Protein AF-A0A061JJU9-F1 (afdb_monomer_lite)

Radius of gyration: 17.32 Å; chains: 1; bounding box: 36×30×52 Å

Structure (mmCIF, N/CA/C/O backbone):
data_AF-A0A061JJU9-F1
#
_entry.id   AF-A0A061JJU9-F1
#
loop_
_atom_site.group_PDB
_atom_site.id
_atom_site.type_symbol
_atom_site.label_atom_id
_atom_site.label_alt_id
_atom_site.label_comp_id
_atom_site.label_asym_id
_atom_site.label_entity_id
_atom_site.label_seq_id
_atom_site.pdbx_PDB_ins_code
_atom_site.Cartn_x
_atom_site.Cartn_y
_atom_site.Cartn_z
_atom_site.occupancy
_atom_site.B_iso_or_equiv
_atom_site.auth_seq_id
_atom_site.auth_comp_id
_atom_site.auth_asym_id
_atom_site.auth_atom_id
_atom_site.pdbx_PDB_model_num
ATOM 1 N N . MET A 1 1 ? 0.798 -18.018 8.395 1.00 41.16 1 MET A N 1
ATOM 2 C CA . MET A 1 1 ? -0.055 -16.906 7.927 1.00 41.16 1 MET A CA 1
ATOM 3 C C . MET A 1 1 ? 0.554 -16.420 6.630 1.00 41.16 1 MET A C 1
ATOM 5 O O . MET A 1 1 ? 1.762 -16.248 6.611 1.00 41.16 1 MET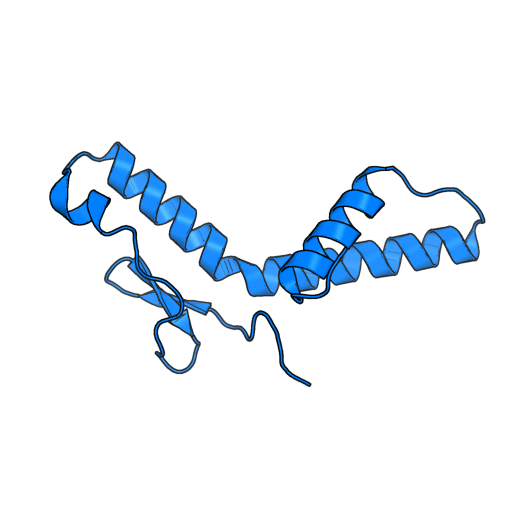 A O 1
ATOM 9 N N . SER A 1 2 ? -0.216 -16.314 5.548 1.00 51.81 2 SER A N 1
ATOM 10 C CA . SER A 1 2 ? 0.281 -15.702 4.313 1.00 51.81 2 SER A CA 1
ATOM 11 C C . SER A 1 2 ? 0.389 -14.198 4.542 1.00 51.81 2 SER A C 1
ATOM 13 O O . SER A 1 2 ? -0.628 -13.545 4.766 1.00 51.81 2 SER A O 1
ATOM 15 N N . GLU A 1 3 ? 1.601 -13.657 4.540 1.00 64.69 3 GLU A N 1
ATOM 16 C CA . GLU A 1 3 ? 1.798 -12.214 4.440 1.00 64.69 3 GLU A CA 1
ATOM 17 C C . GLU A 1 3 ? 1.355 -11.774 3.041 1.00 64.69 3 GLU A C 1
ATOM 19 O O . GLU A 1 3 ? 1.723 -12.397 2.046 1.00 64.69 3 GLU A O 1
ATOM 24 N N . PHE A 1 4 ? 0.504 -10.751 2.962 1.00 70.50 4 PHE A N 1
ATOM 25 C CA . PHE A 1 4 ? -0.061 -10.291 1.687 1.00 70.50 4 PHE A CA 1
ATOM 26 C C . PHE A 1 4 ? 0.874 -9.323 0.952 1.00 70.50 4 PHE A C 1
ATOM 28 O O . PHE A 1 4 ? 0.860 -9.249 -0.274 1.00 70.50 4 PHE A O 1
ATOM 35 N N . THR A 1 5 ? 1.746 -8.651 1.702 1.00 71.81 5 THR A N 1
ATOM 36 C CA . THR A 1 5 ? 2.860 -7.840 1.203 1.00 71.81 5 THR A CA 1
ATOM 37 C C . THR A 1 5 ? 4.132 -8.212 1.976 1.00 71.81 5 THR A C 1
ATOM 39 O O . THR A 1 5 ? 4.580 -7.423 2.807 1.00 71.81 5 THR A O 1
ATOM 42 N N . PRO A 1 6 ? 4.691 -9.426 1.784 1.00 76.88 6 PRO A N 1
ATOM 43 C CA . PRO A 1 6 ? 5.890 -9.847 2.500 1.00 76.88 6 PRO A CA 1
ATOM 44 C C . PRO A 1 6 ? 7.068 -8.997 2.026 1.00 76.88 6 PRO A C 1
ATOM 46 O O . PRO A 1 6 ? 7.599 -9.200 0.930 1.00 76.88 6 PRO A O 1
ATOM 49 N N . GLY A 1 7 ? 7.407 -7.989 2.824 1.00 77.88 7 GLY A N 1
ATOM 50 C CA . GLY A 1 7 ? 8.578 -7.151 2.626 1.00 77.88 7 GLY A CA 1
ATOM 51 C C . GLY A 1 7 ? 9.868 -7.864 3.061 1.00 77.88 7 GLY A C 1
ATOM 52 O O . GLY A 1 7 ? 9.830 -8.979 3.582 1.00 77.88 7 GLY A O 1
ATOM 53 N N . PRO A 1 8 ? 11.032 -7.231 2.869 1.00 87.75 8 PRO A N 1
ATOM 54 C CA . PRO A 1 8 ? 11.214 -5.934 2.224 1.00 87.75 8 PRO A CA 1
ATOM 55 C C . PRO A 1 8 ? 11.107 -6.035 0.698 1.00 87.75 8 PRO A C 1
ATOM 57 O O . PRO A 1 8 ? 11.518 -7.034 0.099 1.00 87.75 8 PRO A O 1
ATOM 60 N N . TRP A 1 9 ? 10.588 -4.980 0.067 1.00 91.75 9 TRP A N 1
ATOM 61 C CA . TRP A 1 9 ? 10.658 -4.795 -1.381 1.00 91.75 9 TRP A CA 1
ATOM 62 C C . TRP A 1 9 ? 11.654 -3.689 -1.714 1.00 91.75 9 TRP A C 1
ATOM 64 O O . TRP A 1 9 ? 11.748 -2.675 -1.030 1.00 91.75 9 TRP A O 1
ATOM 74 N N . LEU A 1 10 ? 12.425 -3.903 -2.770 1.00 89.06 10 LEU A N 1
ATOM 75 C CA . LEU A 1 10 ? 13.529 -3.053 -3.187 1.00 89.06 10 LEU A CA 1
ATOM 76 C C . LEU A 1 10 ? 13.372 -2.697 -4.659 1.00 89.06 10 LEU A C 1
ATOM 78 O O . LEU A 1 10 ? 12.702 -3.398 -5.418 1.00 89.06 10 LEU A O 1
ATOM 82 N N . ARG A 1 11 ? 14.027 -1.614 -5.073 1.00 89.56 11 ARG A N 1
ATOM 83 C CA . ARG A 1 11 ? 14.138 -1.246 -6.481 1.00 89.56 11 ARG A CA 1
ATOM 84 C C . ARG A 1 11 ? 15.456 -1.759 -7.049 1.00 89.56 11 ARG A C 1
ATOM 86 O O . ARG A 1 11 ? 16.505 -1.472 -6.477 1.00 89.56 11 ARG A O 1
ATOM 93 N N . ASP A 1 12 ? 15.404 -2.486 -8.162 1.00 87.56 12 ASP A N 1
ATOM 94 C CA . ASP A 1 12 ? 16.614 -2.922 -8.869 1.00 87.56 12 ASP A CA 1
ATOM 95 C C . ASP A 1 12 ? 17.194 -1.813 -9.774 1.00 87.56 12 ASP A C 1
ATOM 97 O O . ASP A 1 12 ? 16.616 -0.733 -9.935 1.00 87.56 12 ASP A O 1
ATOM 101 N N . GLU A 1 13 ? 18.353 -2.080 -10.384 1.00 84.38 13 GLU A N 1
ATOM 102 C CA . GLU A 1 13 ? 19.037 -1.151 -11.300 1.00 84.38 13 GLU A CA 1
ATOM 103 C C . GLU A 1 13 ? 18.232 -0.826 -12.575 1.00 84.38 13 GLU A C 1
ATOM 105 O O . GLU A 1 13 ? 18.474 0.190 -13.223 1.00 84.38 13 GLU A O 1
ATOM 110 N N . TYR A 1 14 ? 17.237 -1.650 -12.910 1.00 82.69 14 TYR A N 1
ATOM 111 C CA . TYR A 1 14 ? 16.336 -1.466 -14.051 1.00 82.69 14 TYR A CA 1
ATOM 112 C C . TYR A 1 14 ? 15.025 -0.762 -13.655 1.00 82.69 14 TYR A C 1
ATOM 114 O O . TYR A 1 14 ? 14.168 -0.495 -14.505 1.00 82.69 14 TYR A O 1
ATOM 122 N N . GLY A 1 15 ? 14.861 -0.437 -12.370 1.00 82.88 15 GLY A N 1
ATOM 123 C CA . GLY A 1 15 ? 13.682 0.216 -11.820 1.00 82.88 15 GLY A CA 1
ATOM 124 C C . GLY A 1 15 ? 12.484 -0.714 -11.603 1.00 82.88 15 GLY A C 1
ATOM 125 O O . GLY A 1 15 ? 11.363 -0.215 -11.484 1.00 82.88 15 GLY A O 1
ATOM 126 N N . ASN A 1 16 ? 12.686 -2.032 -11.564 1.00 87.94 16 ASN A N 1
ATOM 127 C CA . ASN A 1 16 ? 11.662 -2.996 -11.152 1.00 87.94 16 ASN A CA 1
ATOM 128 C C . ASN A 1 16 ? 11.577 -3.083 -9.628 1.00 87.94 16 ASN A C 1
ATOM 130 O O . ASN A 1 16 ? 12.533 -2.753 -8.928 1.00 87.94 16 ASN A O 1
ATOM 134 N N . VAL A 1 17 ? 10.448 -3.587 -9.128 1.00 88.19 17 VAL A N 1
ATOM 135 C CA . VAL A 1 17 ? 10.286 -3.939 -7.713 1.00 88.19 17 VAL A CA 1
ATOM 136 C C . VAL A 1 17 ? 10.640 -5.411 -7.529 1.00 88.19 17 VAL A C 1
ATOM 138 O O . VAL A 1 17 ? 10.067 -6.279 -8.196 1.00 88.19 17 VAL A O 1
ATOM 141 N N . VAL A 1 18 ? 11.564 -5.692 -6.618 1.00 90.50 18 VAL A N 1
ATOM 142 C CA . VAL A 1 18 ? 12.023 -7.039 -6.257 1.00 90.50 18 VAL A CA 1
ATOM 143 C C . VAL A 1 18 ? 11.843 -7.284 -4.763 1.00 90.50 18 VAL A C 1
ATOM 145 O O . VAL A 1 18 ? 11.915 -6.354 -3.967 1.00 90.50 18 VAL A O 1
ATOM 148 N N . ALA A 1 19 ? 11.611 -8.529 -4.366 1.00 89.62 19 ALA A N 1
ATOM 149 C CA . ALA A 1 19 ? 11.619 -8.935 -2.967 1.00 89.62 19 ALA A CA 1
ATOM 150 C C . ALA A 1 19 ? 13.058 -8.976 -2.427 1.00 89.62 19 ALA A C 1
ATOM 152 O O . ALA A 1 19 ? 14.018 -9.023 -3.198 1.00 89.62 19 ALA A O 1
ATOM 153 N N . GLY A 1 20 ? 13.225 -9.041 -1.103 1.00 82.88 20 GLY A N 1
ATOM 154 C CA . GLY A 1 20 ? 14.539 -9.222 -0.471 1.00 82.88 20 GLY A CA 1
ATOM 155 C C . GLY A 1 20 ? 15.301 -10.477 -0.933 1.0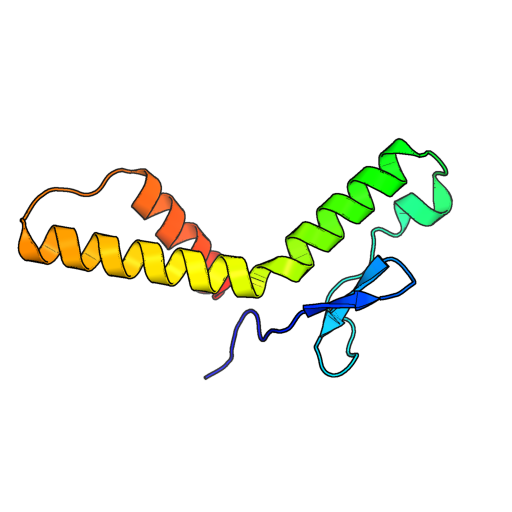0 82.88 20 GLY A C 1
ATOM 156 O O . GLY A 1 20 ? 16.525 -10.509 -0.848 1.00 82.88 20 GLY A O 1
ATOM 157 N N . SER A 1 21 ? 14.602 -11.486 -1.469 1.00 84.38 21 SER A N 1
ATOM 158 C CA . SER A 1 21 ? 15.189 -12.680 -2.101 1.00 84.38 21 SER A CA 1
ATOM 159 C C . SER A 1 21 ? 15.762 -12.435 -3.506 1.00 84.38 21 SER A C 1
ATOM 161 O O . SER A 1 21 ? 16.481 -13.286 -4.025 1.00 84.38 21 SER A O 1
ATOM 163 N N . GLY A 1 22 ? 15.440 -11.300 -4.133 1.00 81.81 22 GLY A N 1
ATOM 164 C CA . GLY A 1 22 ? 15.725 -11.003 -5.539 1.00 81.81 22 GLY A CA 1
ATOM 165 C C . GLY A 1 22 ? 14.610 -11.414 -6.510 1.00 81.81 22 GLY A C 1
ATOM 166 O O . GLY A 1 22 ? 14.709 -11.123 -7.703 1.00 81.81 22 GLY A O 1
ATOM 167 N N . ASP A 1 23 ? 13.536 -12.048 -6.027 1.00 85.44 23 ASP A N 1
ATOM 168 C CA . ASP A 1 23 ? 12.384 -12.408 -6.859 1.00 85.44 23 ASP A CA 1
ATOM 169 C C . ASP A 1 23 ? 11.641 -11.158 -7.342 1.00 85.44 23 ASP A C 1
ATOM 171 O O . ASP A 1 23 ? 11.439 -10.201 -6.595 1.00 85.44 23 ASP A O 1
ATOM 175 N N . ARG A 1 24 ? 11.200 -11.154 -8.603 1.00 83.75 24 ARG A N 1
ATOM 176 C CA . ARG A 1 24 ? 10.479 -10.009 -9.177 1.00 83.75 24 ARG A CA 1
ATOM 177 C C . ARG A 1 24 ? 9.058 -9.928 -8.622 1.00 83.75 24 ARG A C 1
ATOM 179 O O . ARG A 1 24 ? 8.281 -10.864 -8.787 1.00 83.75 24 ARG A O 1
ATOM 186 N N . VAL A 1 25 ? 8.714 -8.778 -8.043 1.00 84.12 25 VAL A N 1
ATOM 187 C CA . VAL A 1 25 ? 7.377 -8.464 -7.510 1.00 84.12 25 VAL A CA 1
ATOM 188 C C . VAL A 1 25 ? 6.552 -7.703 -8.546 1.00 84.12 25 VAL A C 1
ATOM 190 O O . VAL A 1 25 ? 5.401 -8.050 -8.799 1.00 84.12 25 VAL A O 1
ATOM 193 N N . ALA A 1 26 ? 7.139 -6.686 -9.184 1.00 83.75 26 ALA A N 1
ATOM 194 C CA . ALA A 1 26 ? 6.471 -5.897 -10.215 1.00 83.75 26 ALA A CA 1
ATOM 195 C C . ALA A 1 26 ? 7.462 -5.375 -11.262 1.00 83.75 26 ALA A C 1
ATOM 197 O O . ALA A 1 26 ? 8.575 -4.956 -10.939 1.00 83.75 26 ALA A O 1
ATOM 198 N N . PHE A 1 27 ? 7.033 -5.362 -12.524 1.00 79.88 27 PHE A N 1
ATOM 199 C CA . PHE A 1 27 ? 7.800 -4.774 -13.619 1.00 79.88 27 PHE A CA 1
ATOM 200 C C . PHE A 1 27 ? 7.562 -3.271 -13.705 1.00 79.88 27 PHE A C 1
ATOM 202 O O . PHE A 1 27 ? 6.419 -2.811 -13.633 1.00 79.88 27 PHE A O 1
ATOM 209 N N . ARG A 1 28 ? 8.630 -2.511 -13.960 1.00 77.81 28 ARG A N 1
ATOM 210 C CA . ARG A 1 28 ? 8.485 -1.123 -14.401 1.00 77.81 28 ARG A CA 1
ATOM 211 C C . ARG A 1 28 ? 7.727 -1.116 -15.729 1.00 77.81 28 ARG A C 1
ATOM 213 O O . ARG A 1 28 ? 8.073 -1.877 -16.631 1.00 77.81 28 ARG A O 1
ATOM 220 N N . SER A 1 29 ? 6.681 -0.293 -15.839 1.00 65.38 29 SER A N 1
ATOM 221 C CA . SER A 1 29 ? 5.782 -0.281 -17.002 1.00 65.38 29 SER A CA 1
ATOM 222 C C . SER A 1 29 ? 6.545 -0.301 -18.337 1.00 65.38 29 SER A C 1
ATOM 224 O O . SER A 1 29 ? 7.341 0.593 -18.634 1.00 65.38 29 SER A O 1
ATOM 226 N N . VAL A 1 30 ? 6.270 -1.321 -19.161 1.00 56.09 30 VAL A N 1
ATOM 227 C CA . VAL A 1 30 ? 6.939 -1.587 -20.451 1.00 56.09 30 VAL A CA 1
ATOM 228 C C . VAL A 1 30 ? 6.805 -0.406 -21.417 1.00 56.09 30 VAL A C 1
ATOM 230 O O . VAL A 1 30 ? 7.688 -0.164 -22.238 1.00 56.09 30 VAL A O 1
ATOM 233 N N . THR A 1 31 ? 5.742 0.396 -21.293 1.00 51.78 31 THR A N 1
ATOM 234 C CA . THR A 1 31 ? 5.534 1.553 -22.171 1.00 51.78 31 THR A CA 1
ATOM 235 C C . THR A 1 31 ? 6.609 2.619 -22.009 1.00 51.78 31 THR A C 1
ATOM 237 O O . THR A 1 31 ? 6.892 3.321 -22.973 1.00 51.78 31 THR A O 1
ATOM 240 N N . THR A 1 32 ? 7.245 2.737 -20.844 1.00 51.69 32 THR A N 1
ATOM 241 C CA . THR A 1 32 ? 8.258 3.768 -20.580 1.00 51.69 32 THR A CA 1
ATOM 242 C C . THR A 1 32 ? 9.570 3.491 -21.316 1.00 51.69 32 THR A C 1
ATOM 244 O O . THR A 1 32 ? 10.218 4.421 -21.787 1.00 51.69 32 THR A O 1
ATOM 247 N N . VAL A 1 33 ? 9.909 2.212 -21.513 1.00 53.28 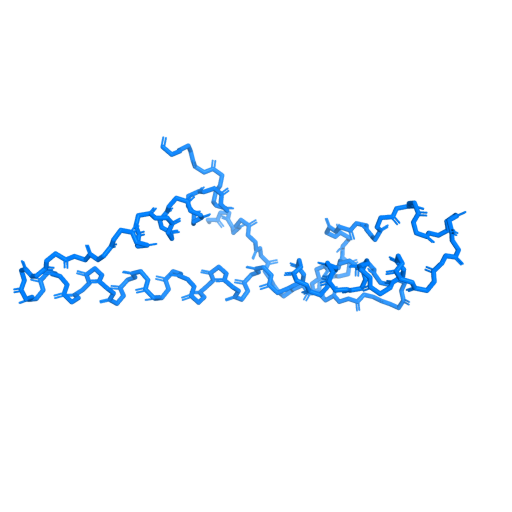33 VAL A N 1
ATOM 248 C CA . VAL A 1 33 ? 11.108 1.777 -22.254 1.00 53.28 33 VAL A CA 1
ATOM 249 C C . VAL A 1 33 ? 10.992 2.094 -23.753 1.00 53.28 33 VAL A C 1
ATOM 251 O O . VAL A 1 33 ? 12.002 2.303 -24.416 1.00 53.28 33 VAL A O 1
ATOM 254 N N . CYS A 1 34 ? 9.767 2.187 -24.289 1.00 53.44 34 CYS A N 1
ATOM 255 C CA . CYS A 1 34 ? 9.527 2.407 -25.720 1.00 53.44 34 CYS A CA 1
ATOM 256 C C . CYS A 1 34 ? 9.006 3.810 -26.086 1.00 53.44 34 CYS A C 1
ATOM 258 O O . CYS A 1 34 ? 8.984 4.134 -27.270 1.00 53.44 34 CYS A O 1
ATOM 260 N N . SER A 1 35 ? 8.570 4.635 -25.122 1.00 56.56 35 SER A N 1
ATOM 261 C CA . SER A 1 35 ? 7.958 5.954 -25.401 1.00 56.56 35 SER A CA 1
ATOM 262 C C . SER A 1 35 ? 8.862 7.169 -25.149 1.00 56.56 35 SER A C 1
ATOM 264 O O . SER A 1 35 ? 8.533 8.251 -25.624 1.00 56.56 35 SER A O 1
ATOM 266 N N . GLY A 1 36 ? 10.019 6.994 -24.496 1.00 58.38 36 GLY A N 1
ATOM 267 C CA . GLY A 1 36 ? 11.185 7.881 -24.635 1.00 58.38 36 GLY A CA 1
ATOM 268 C C . GLY A 1 36 ? 11.085 9.319 -24.104 1.00 58.38 36 GLY A C 1
ATOM 269 O O . GLY A 1 36 ? 11.963 10.110 -24.432 1.00 58.38 36 GLY A O 1
ATOM 270 N N . THR A 1 37 ? 10.069 9.688 -23.316 1.00 72.19 37 THR A N 1
ATOM 271 C CA . THR A 1 37 ? 9.991 11.030 -22.705 1.00 72.19 37 THR A CA 1
ATOM 272 C C . THR A 1 37 ? 10.404 11.013 -21.230 1.00 72.19 37 THR A C 1
ATOM 274 O O . THR A 1 37 ? 10.007 10.116 -20.479 1.00 72.19 37 THR A O 1
ATOM 277 N N . ASP A 1 38 ? 11.164 12.028 -20.801 1.00 77.88 38 ASP A N 1
ATOM 278 C CA . ASP A 1 38 ? 11.673 12.169 -19.424 1.00 77.88 38 ASP A CA 1
ATOM 279 C C . ASP A 1 38 ? 10.552 12.140 -18.368 1.00 77.88 38 ASP A C 1
ATOM 281 O O . ASP A 1 38 ? 10.695 11.532 -17.307 1.00 77.88 38 ASP A O 1
ATOM 285 N N . GLU A 1 39 ? 9.388 12.715 -18.684 1.00 80.38 39 GLU A N 1
ATOM 286 C CA . GLU A 1 39 ? 8.215 12.715 -17.800 1.00 80.38 39 GLU A CA 1
ATOM 287 C C . GLU A 1 39 ? 7.708 11.299 -17.493 1.00 80.38 39 GLU A C 1
ATOM 289 O O . GLU A 1 39 ? 7.413 10.977 -16.342 1.00 80.38 39 GLU A O 1
ATOM 294 N N . ARG A 1 40 ? 7.655 10.410 -18.494 1.00 79.19 40 ARG A N 1
ATOM 295 C CA . ARG A 1 40 ? 7.167 9.032 -18.300 1.00 79.19 40 ARG A CA 1
ATOM 296 C C . ARG A 1 40 ? 8.163 8.182 -17.521 1.00 79.19 40 ARG A C 1
ATOM 298 O O . ARG A 1 40 ? 7.758 7.264 -16.807 1.00 79.19 40 ARG A O 1
ATOM 305 N N . ILE A 1 41 ? 9.456 8.472 -17.668 1.00 79.75 41 ILE A N 1
ATOM 306 C CA . ILE A 1 41 ? 10.534 7.848 -16.890 1.00 79.75 41 ILE A CA 1
ATOM 307 C C . ILE A 1 41 ? 10.377 8.223 -15.416 1.00 79.75 41 ILE A C 1
ATOM 309 O O . ILE A 1 41 ? 10.342 7.321 -14.572 1.00 79.75 41 ILE A O 1
ATOM 313 N N . SER A 1 42 ? 10.197 9.514 -15.133 1.00 83.44 42 SER A N 1
ATOM 314 C CA . SER A 1 42 ? 9.993 10.033 -13.780 1.00 83.44 42 SER A CA 1
ATOM 315 C C . SER A 1 42 ? 8.721 9.479 -13.128 1.00 83.44 42 SER A C 1
ATOM 317 O O . SER A 1 42 ? 8.777 8.982 -12.003 1.00 83.44 42 SER A O 1
ATOM 319 N N . GLU A 1 43 ? 7.594 9.455 -13.849 1.00 85.06 43 GLU A N 1
ATOM 320 C CA . GLU A 1 43 ? 6.340 8.868 -13.356 1.00 85.06 43 GLU A CA 1
ATOM 321 C C . GLU A 1 43 ? 6.516 7.384 -13.002 1.00 85.06 43 GLU A C 1
ATOM 323 O O . GLU A 1 43 ? 6.102 6.933 -11.932 1.00 85.06 43 GLU A O 1
ATOM 328 N N . ALA A 1 44 ? 7.181 6.614 -13.868 1.00 83.62 44 ALA A N 1
ATOM 329 C CA . ALA A 1 44 ? 7.435 5.204 -13.609 1.00 83.62 44 ALA A CA 1
ATOM 330 C C . ALA A 1 44 ? 8.334 4.992 -12.380 1.00 83.62 44 ALA A C 1
ATOM 332 O O . ALA A 1 44 ? 8.101 4.061 -11.616 1.00 83.62 44 ALA A O 1
ATOM 333 N N . GLU A 1 45 ? 9.339 5.842 -12.161 1.00 85.81 45 GLU A N 1
ATOM 334 C CA . GLU A 1 45 ? 10.195 5.775 -10.968 1.00 85.81 45 GLU A CA 1
ATOM 335 C C . GLU A 1 45 ? 9.438 6.117 -9.685 1.00 85.81 45 GLU A C 1
ATOM 337 O O . GLU A 1 45 ? 9.620 5.435 -8.670 1.00 85.81 45 GLU A O 1
ATOM 342 N N . ALA A 1 46 ? 8.568 7.128 -9.730 1.00 88.56 46 ALA A N 1
ATOM 343 C CA . ALA A 1 46 ? 7.704 7.492 -8.614 1.00 88.56 46 ALA A CA 1
ATOM 344 C C . ALA A 1 46 ? 6.749 6.341 -8.262 1.00 88.56 46 ALA A C 1
ATOM 346 O O . ALA A 1 46 ? 6.663 5.941 -7.101 1.00 88.56 46 ALA A O 1
ATOM 347 N N . ASN A 1 47 ? 6.113 5.738 -9.270 1.00 88.62 47 ASN A N 1
ATOM 348 C CA . ASN A 1 47 ? 5.219 4.596 -9.087 1.00 88.62 47 ASN A CA 1
ATOM 349 C C . ASN A 1 47 ? 5.953 3.367 -8.536 1.00 88.62 47 ASN A C 1
ATOM 351 O O . ASN A 1 47 ? 5.473 2.752 -7.588 1.00 88.62 47 ASN A O 1
ATOM 355 N N . THR A 1 48 ? 7.129 3.022 -9.075 1.00 89.38 48 THR A N 1
ATOM 356 C CA . THR A 1 48 ? 7.949 1.919 -8.545 1.00 89.38 48 THR A CA 1
ATOM 357 C C . THR A 1 48 ? 8.321 2.167 -7.085 1.00 89.38 48 THR A C 1
ATOM 359 O O . THR A 1 48 ? 8.242 1.250 -6.273 1.00 89.38 48 THR A O 1
ATOM 362 N N . THR A 1 49 ? 8.708 3.399 -6.742 1.00 90.50 49 THR A N 1
ATOM 363 C CA . THR A 1 49 ? 9.052 3.771 -5.362 1.00 90.50 49 THR A CA 1
ATOM 364 C C . THR A 1 49 ? 7.853 3.584 -4.438 1.00 90.50 49 THR A C 1
ATOM 366 O O . THR A 1 49 ? 7.976 2.936 -3.405 1.00 90.50 49 THR A O 1
ATOM 369 N N . LEU A 1 50 ? 6.678 4.069 -4.846 1.00 91.50 50 LEU A N 1
ATOM 370 C CA . LEU A 1 50 ? 5.445 3.916 -4.080 1.00 91.50 50 LEU A CA 1
ATOM 371 C C . LEU A 1 50 ? 5.072 2.441 -3.868 1.00 91.50 50 LEU A C 1
ATOM 373 O O . LEU A 1 50 ? 4.705 2.054 -2.763 1.00 91.50 50 LEU A O 1
ATOM 377 N N . ILE A 1 51 ? 5.184 1.614 -4.913 1.00 90.88 51 ILE A N 1
ATOM 378 C CA . ILE A 1 51 ? 4.892 0.178 -4.827 1.00 90.88 51 ILE A CA 1
ATOM 379 C C . ILE A 1 51 ? 5.886 -0.514 -3.894 1.00 90.88 51 ILE A C 1
ATOM 381 O O . ILE A 1 51 ? 5.463 -1.315 -3.068 1.00 90.88 51 ILE A O 1
ATOM 385 N N . ALA A 1 52 ? 7.182 -0.205 -3.989 1.00 90.31 52 ALA A N 1
ATOM 386 C CA . ALA A 1 52 ? 8.201 -0.794 -3.120 1.00 90.31 52 ALA A CA 1
ATOM 387 C C . ALA A 1 52 ? 7.955 -0.486 -1.631 1.00 90.31 52 ALA A C 1
ATOM 389 O O . ALA A 1 52 ? 8.230 -1.329 -0.787 1.00 90.31 52 ALA A O 1
ATOM 390 N N . SER A 1 53 ? 7.370 0.671 -1.311 1.00 93.12 53 SER A N 1
ATOM 391 C CA . SER A 1 53 ? 6.976 1.036 0.056 1.00 93.12 53 SER A CA 1
ATOM 392 C C . SER A 1 53 ? 5.649 0.419 0.520 1.00 93.12 53 SER A C 1
ATOM 394 O O . SER A 1 53 ? 5.234 0.673 1.646 1.00 93.12 53 SER A O 1
ATOM 396 N N . ALA A 1 54 ? 4.945 -0.367 -0.304 1.00 92.88 54 ALA A N 1
ATOM 397 C CA . ALA A 1 54 ? 3.634 -0.910 0.061 1.00 92.88 54 ALA A CA 1
ATOM 398 C C . ALA A 1 54 ? 3.626 -1.762 1.351 1.00 92.88 54 ALA A C 1
ATOM 400 O O . ALA A 1 54 ? 2.669 -1.601 2.111 1.00 92.88 54 ALA A O 1
ATOM 401 N N . PRO A 1 55 ? 4.639 -2.609 1.650 1.00 91.19 55 PRO A N 1
ATOM 402 C CA . PRO A 1 55 ? 4.718 -3.307 2.934 1.00 91.19 55 PRO A CA 1
ATOM 403 C C . PRO A 1 55 ? 4.758 -2.343 4.129 1.00 91.19 55 PRO A C 1
ATOM 405 O O . PRO A 1 55 ? 3.933 -2.458 5.033 1.00 91.19 55 PRO A O 1
ATOM 408 N N . ASP A 1 56 ? 5.644 -1.344 4.085 1.00 93.38 56 ASP A N 1
ATOM 409 C CA . ASP A 1 56 ? 5.820 -0.361 5.164 1.00 93.38 56 ASP A CA 1
ATOM 410 C C . ASP A 1 56 ? 4.562 0.506 5.344 1.00 93.38 56 ASP A C 1
ATOM 412 O O . ASP A 1 56 ? 4.143 0.815 6.460 1.00 93.38 56 ASP A O 1
ATOM 416 N N . LEU A 1 57 ? 3.922 0.889 4.233 1.00 93.69 57 LEU A N 1
ATOM 417 C CA . LEU A 1 57 ? 2.673 1.651 4.243 1.00 93.69 57 LEU A CA 1
ATOM 418 C C . LEU A 1 57 ? 1.515 0.841 4.836 1.00 93.69 57 LEU A C 1
ATOM 420 O O . LEU A 1 57 ? 0.692 1.412 5.553 1.00 93.69 57 LEU A O 1
ATOM 424 N N . LEU A 1 58 ? 1.437 -0.465 4.550 1.00 93.88 58 LEU A N 1
ATOM 425 C CA . LEU A 1 58 ? 0.425 -1.343 5.137 1.00 93.88 58 LEU A CA 1
ATOM 426 C C . LEU A 1 58 ? 0.630 -1.469 6.648 1.00 93.88 58 LEU A C 1
ATOM 428 O O . LEU A 1 58 ? -0.325 -1.270 7.396 1.00 93.88 58 LEU A O 1
ATOM 432 N N . GLU A 1 59 ? 1.860 -1.730 7.094 1.00 92.75 59 GLU A N 1
ATOM 433 C CA . GLU A 1 59 ? 2.196 -1.823 8.520 1.00 92.75 59 GLU A CA 1
ATOM 434 C C . GLU A 1 59 ? 1.853 -0.521 9.261 1.00 92.75 59 GLU A C 1
ATOM 436 O O . GLU A 1 59 ? 1.162 -0.538 10.283 1.00 92.75 59 GLU A O 1
ATOM 441 N N . ALA A 1 60 ? 2.253 0.630 8.711 1.00 95.25 60 ALA A N 1
ATOM 442 C CA . ALA A 1 60 ? 1.936 1.934 9.286 1.00 95.25 60 ALA A CA 1
ATOM 443 C C . ALA A 1 60 ? 0.422 2.181 9.382 1.00 95.25 60 ALA A C 1
ATOM 445 O O . ALA A 1 60 ? -0.065 2.674 10.403 1.00 95.25 60 ALA A O 1
ATOM 446 N N . LEU A 1 61 ? -0.337 1.826 8.342 1.00 95.31 61 LEU A N 1
ATOM 447 C CA . LEU A 1 61 ? -1.785 2.010 8.324 1.00 95.31 61 LEU A CA 1
ATOM 448 C C . LEU A 1 61 ? -2.492 1.097 9.337 1.00 95.31 61 LEU A C 1
ATOM 450 O O . LEU A 1 61 ? -3.428 1.539 10.005 1.00 95.31 61 LEU A O 1
ATOM 454 N N . GLU A 1 62 ? -2.031 -0.146 9.489 1.00 94.50 62 GLU A N 1
ATOM 455 C CA . GLU A 1 62 ? -2.535 -1.086 10.494 1.00 94.50 62 GLU A CA 1
ATOM 456 C C . GLU A 1 62 ? -2.300 -0.570 11.921 1.00 94.50 62 GLU A C 1
ATOM 458 O O . GLU A 1 62 ? -3.223 -0.606 12.739 1.00 94.50 62 GLU A O 1
ATOM 463 N N . MET A 1 63 ? -1.117 -0.011 12.205 1.00 95.25 63 MET A N 1
ATOM 464 C CA . MET A 1 63 ? -0.822 0.618 13.500 1.00 95.25 63 MET A CA 1
ATOM 465 C C . MET A 1 63 ? -1.746 1.809 13.789 1.00 95.25 63 MET A C 1
ATOM 467 O O . MET A 1 63 ? -2.305 1.901 14.883 1.00 95.25 63 MET A O 1
ATOM 471 N N . ILE A 1 64 ? -1.961 2.689 12.804 1.00 94.12 64 ILE A N 1
ATOM 472 C CA . ILE A 1 64 ? -2.839 3.863 12.945 1.00 94.12 64 ILE A CA 1
ATOM 473 C C . ILE A 1 64 ? -4.283 3.441 13.246 1.00 94.12 64 ILE A C 1
ATOM 475 O O . ILE A 1 64 ? -4.928 4.018 14.124 1.00 94.12 64 ILE A O 1
ATOM 479 N N . VAL A 1 65 ? -4.804 2.436 12.534 1.00 94.50 65 VAL A N 1
ATOM 480 C CA . VAL A 1 65 ? -6.166 1.928 12.765 1.00 94.50 65 VAL A CA 1
ATOM 481 C C . VAL A 1 65 ? -6.283 1.295 14.151 1.00 94.50 65 VAL A C 1
ATOM 483 O O . VAL A 1 65 ? -7.243 1.584 14.863 1.00 94.50 65 VAL A O 1
ATOM 486 N N . ALA A 1 66 ? -5.296 0.502 14.575 1.00 93.56 66 ALA A N 1
ATOM 487 C CA . ALA A 1 66 ? -5.297 -0.123 15.897 1.00 93.56 66 ALA A CA 1
ATOM 488 C C . ALA A 1 66 ? -5.283 0.907 17.044 1.00 93.56 66 ALA A C 1
ATOM 490 O O . ALA A 1 66 ? -5.993 0.744 18.045 1.00 93.56 66 ALA A O 1
ATOM 491 N N . GLU A 1 67 ? -4.511 1.988 16.904 1.00 93.69 67 GLU A N 1
ATOM 492 C CA . GLU A 1 67 ? -4.480 3.075 17.886 1.00 93.69 67 GLU A CA 1
ATOM 493 C C . GLU A 1 67 ? -5.812 3.838 17.926 1.00 93.69 67 GLU A C 1
ATOM 495 O O . GLU A 1 67 ? -6.345 4.113 19.006 1.00 93.69 67 GLU A O 1
ATOM 500 N N . ALA A 1 68 ? -6.404 4.115 16.761 1.00 92.44 68 ALA A N 1
ATOM 501 C CA . ALA A 1 68 ? -7.702 4.772 16.676 1.00 92.44 68 ALA A CA 1
ATOM 502 C C . ALA A 1 68 ? -8.833 3.931 17.294 1.00 92.44 68 ALA A C 1
ATOM 504 O O . ALA A 1 68 ? -9.655 4.461 18.047 1.00 92.44 68 ALA A O 1
ATOM 505 N N . ASP A 1 69 ? -8.848 2.622 17.035 1.00 90.69 69 ASP A N 1
ATOM 506 C CA . ASP A 1 69 ? -9.810 1.688 17.627 1.00 90.69 69 ASP A CA 1
ATOM 507 C C . ASP A 1 69 ? -9.675 1.649 19.155 1.00 90.69 69 ASP A C 1
ATOM 509 O O . ASP A 1 69 ? -10.673 1.723 19.880 1.00 90.69 69 ASP A O 1
ATOM 513 N N . SER A 1 70 ? -8.435 1.625 19.653 1.00 91.38 70 SER A N 1
ATOM 514 C CA . SER A 1 70 ? -8.135 1.670 21.089 1.00 91.38 70 SER A CA 1
ATOM 515 C C . SER A 1 70 ? -8.624 2.972 21.733 1.00 91.38 70 SER A C 1
ATOM 517 O O . SER A 1 70 ? -9.225 2.956 22.812 1.00 91.38 70 SER A O 1
ATOM 519 N N . TYR A 1 71 ? -8.434 4.109 21.058 1.00 90.44 71 TYR A N 1
ATOM 520 C CA . TYR A 1 71 ? -8.919 5.408 21.522 1.00 90.44 71 TYR A CA 1
ATOM 521 C C . TYR A 1 71 ? -10.451 5.466 21.598 1.00 90.44 71 TYR A C 1
ATOM 523 O O . TYR A 1 71 ? -11.005 5.940 22.598 1.00 90.44 71 TYR A O 1
ATOM 531 N N . THR A 1 72 ? -11.156 4.968 20.577 1.00 90.00 72 THR A N 1
ATOM 532 C CA . THR A 1 72 ? -12.626 4.896 20.584 1.00 90.00 72 THR A CA 1
ATOM 533 C C . THR A 1 72 ? -13.134 3.977 21.686 1.00 90.00 72 THR A C 1
ATOM 535 O O . THR A 1 72 ? -14.058 4.364 22.401 1.00 90.00 72 THR A O 1
ATOM 538 N N . ALA A 1 73 ? -12.513 2.813 21.887 1.00 89.44 73 ALA A N 1
ATOM 539 C CA . ALA A 1 73 ? -12.888 1.894 22.960 1.00 89.44 73 ALA A CA 1
ATOM 540 C C . ALA A 1 73 ? -12.724 2.528 24.354 1.00 89.44 73 ALA A C 1
ATOM 542 O O . ALA A 1 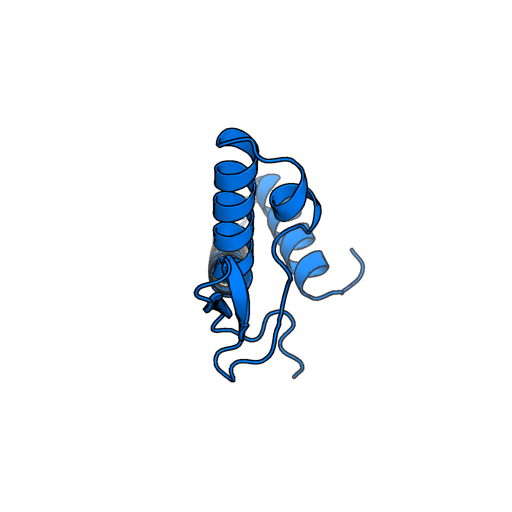73 ? -13.577 2.344 25.220 1.00 89.44 73 ALA A O 1
ATOM 543 N N . MET A 1 74 ? -11.662 3.315 24.563 1.00 93.25 74 MET A N 1
ATOM 544 C CA . MET A 1 74 ? -11.392 3.976 25.844 1.00 93.25 74 MET A CA 1
ATOM 545 C C . MET A 1 74 ? -12.298 5.187 26.107 1.00 93.25 74 MET A C 1
ATOM 547 O O . MET A 1 74 ? -12.664 5.449 27.252 1.00 93.25 74 MET A O 1
ATOM 551 N N . THR A 1 75 ? -12.633 5.962 25.073 1.00 92.62 75 THR A N 1
ATOM 552 C CA . THR A 1 75 ? -13.299 7.268 25.238 1.00 92.62 75 THR A CA 1
ATOM 553 C C . THR A 1 75 ? -14.772 7.283 24.839 1.00 92.62 75 THR A C 1
ATOM 555 O O . THR A 1 75 ? -15.469 8.251 25.144 1.00 92.62 75 THR A O 1
ATOM 558 N N . GLY A 1 76 ? -15.247 6.263 24.118 1.00 88.44 76 GLY A N 1
ATOM 559 C CA . GLY A 1 76 ? -16.581 6.226 23.514 1.00 88.44 76 GLY A CA 1
ATOM 560 C C . GLY A 1 76 ? -16.794 7.262 22.404 1.00 88.44 76 GLY A C 1
ATOM 561 O O . GLY A 1 76 ? -17.912 7.413 21.913 1.00 88.44 76 GLY A O 1
ATOM 562 N N . LYS A 1 77 ? -15.751 8.006 22.009 1.00 85.94 77 LYS A N 1
ATOM 563 C CA . LYS A 1 77 ? -15.852 9.018 20.958 1.00 85.94 77 LYS A CA 1
ATOM 564 C C . LYS A 1 77 ? -15.814 8.354 19.582 1.00 85.94 77 LYS A C 1
ATOM 566 O O . LYS A 1 77 ? -14.944 7.510 19.343 1.00 85.94 77 LYS A O 1
ATOM 571 N N . PRO A 1 78 ? -16.719 8.743 18.667 1.00 76.00 78 PRO A N 1
ATOM 572 C CA . PRO A 1 78 ? -16.713 8.212 17.318 1.00 76.00 78 PRO A CA 1
ATOM 573 C C . PRO A 1 78 ? -15.437 8.634 16.593 1.00 76.00 78 PRO A C 1
ATOM 575 O O . PRO A 1 78 ? -14.964 9.765 16.723 1.00 76.00 78 PRO A O 1
ATOM 578 N N . VAL A 1 79 ? -14.904 7.701 15.820 1.00 76.69 79 VAL A N 1
ATOM 579 C CA . VAL A 1 79 ? -13.802 7.931 14.896 1.00 76.69 79 VAL A CA 1
ATOM 580 C C . VAL A 1 79 ? -14.296 8.536 13.585 1.00 76.69 79 VAL A C 1
ATOM 582 O O . VAL A 1 79 ? -15.453 8.383 13.198 1.00 76.69 79 VAL A O 1
ATOM 585 N N . TYR A 1 80 ? -13.411 9.269 12.916 1.00 81.31 80 TYR A N 1
ATOM 586 C CA . TYR A 1 80 ? -13.700 9.951 11.659 1.00 81.31 80 TYR A CA 1
ATOM 587 C C . TYR A 1 80 ? -13.877 8.970 10.484 1.00 81.31 80 TYR A C 1
ATOM 589 O O . TYR A 1 80 ? -13.283 7.895 10.457 1.00 81.31 80 TYR A O 1
ATOM 597 N N . ASN A 1 81 ? -14.612 9.400 9.455 1.00 82.00 81 ASN A N 1
ATOM 598 C CA . ASN A 1 81 ? -14.901 8.632 8.233 1.00 82.00 81 ASN A CA 1
ATOM 599 C C . ASN A 1 81 ? -13.665 8.124 7.456 1.00 82.00 81 ASN A C 1
ATOM 601 O O . ASN A 1 81 ? -13.765 7.148 6.716 1.00 82.00 81 ASN A O 1
ATOM 605 N N . TRP A 1 82 ? -12.498 8.758 7.600 1.00 87.75 82 TRP A N 1
ATOM 606 C CA . TRP A 1 82 ? -11.261 8.313 6.950 1.00 87.75 82 TRP A CA 1
ATOM 607 C C . TRP A 1 82 ? -10.731 6.989 7.520 1.00 87.75 82 TRP A C 1
ATOM 609 O O . TRP A 1 82 ? -10.009 6.281 6.822 1.00 87.75 82 TRP A O 1
ATOM 619 N N . LEU A 1 83 ? -11.131 6.596 8.736 1.00 91.69 83 LEU A N 1
ATOM 620 C CA . LEU A 1 83 ? -10.762 5.293 9.301 1.00 91.69 83 LEU A CA 1
ATOM 621 C C . LEU A 1 83 ? -11.491 4.136 8.627 1.00 91.69 83 LEU A C 1
ATOM 623 O O . LEU A 1 83 ? -10.901 3.077 8.441 1.00 91.69 83 LEU A O 1
ATOM 627 N N . ASP A 1 84 ? -12.726 4.344 8.172 1.00 90.69 84 ASP A N 1
ATOM 628 C CA . ASP A 1 84 ? -13.423 3.338 7.366 1.00 90.69 84 ASP A CA 1
ATOM 629 C C . ASP A 1 84 ? -12.735 3.145 6.011 1.00 90.69 84 ASP A C 1
ATOM 631 O O . ASP A 1 84 ? -12.591 2.019 5.535 1.00 90.69 84 ASP A O 1
ATOM 635 N N . GLN A 1 85 ? -12.218 4.228 5.421 1.00 92.44 85 GLN A N 1
ATOM 636 C CA . GLN A 1 85 ? -11.409 4.148 4.203 1.00 92.44 85 GLN A CA 1
ATOM 637 C C . GLN A 1 85 ? -10.079 3.425 4.451 1.00 92.44 85 GLN A C 1
ATOM 639 O O . GLN A 1 85 ? -9.677 2.599 3.633 1.00 92.44 85 GLN A O 1
ATOM 644 N N . ALA A 1 86 ? -9.423 3.683 5.588 1.00 93.81 86 ALA A N 1
ATOM 645 C CA . ALA A 1 86 ? -8.204 2.983 5.986 1.00 93.81 86 ALA A CA 1
ATOM 646 C C . ALA A 1 86 ? -8.447 1.474 6.162 1.00 93.81 86 ALA A C 1
ATOM 648 O O . ALA A 1 86 ? -7.716 0.663 5.595 1.00 93.81 86 ALA A O 1
ATOM 649 N N . ARG A 1 87 ? -9.523 1.085 6.861 1.00 93.31 87 ARG A N 1
ATOM 650 C CA . ARG A 1 87 ? -9.930 -0.322 7.024 1.00 93.31 87 ARG A CA 1
ATOM 651 C C . ARG A 1 87 ? -10.214 -0.990 5.681 1.00 93.31 87 ARG A C 1
ATOM 653 O O . ARG A 1 87 ? -9.741 -2.098 5.441 1.00 93.31 87 ARG A O 1
ATOM 660 N N . ALA A 1 88 ? -10.928 -0.310 4.783 1.00 92.69 88 ALA A N 1
ATOM 661 C CA . ALA A 1 88 ? -11.198 -0.822 3.441 1.00 92.69 88 ALA A CA 1
ATOM 662 C C . ALA A 1 88 ? -9.910 -0.998 2.615 1.00 92.69 88 ALA A C 1
ATOM 664 O O . ALA A 1 88 ? -9.767 -1.987 1.895 1.00 92.69 88 ALA A O 1
ATOM 665 N N . ALA A 1 89 ? -8.952 -0.074 2.736 1.00 93.31 89 ALA A N 1
ATOM 666 C CA . ALA A 1 89 ? -7.653 -0.183 2.079 1.00 93.31 89 ALA A CA 1
ATOM 667 C C . ALA A 1 89 ? -6.834 -1.371 2.614 1.00 93.31 89 ALA A C 1
ATOM 669 O O . ALA A 1 89 ? -6.297 -2.135 1.811 1.00 93.31 89 ALA A O 1
ATOM 670 N N . ILE A 1 90 ? -6.804 -1.581 3.937 1.00 93.50 90 ILE A N 1
ATOM 671 C CA . ILE A 1 90 ? -6.167 -2.751 4.570 1.00 93.50 90 ILE A CA 1
ATOM 672 C C . ILE A 1 90 ? -6.836 -4.045 4.097 1.00 93.50 90 ILE A C 1
ATOM 674 O O . ILE A 1 90 ? -6.149 -4.973 3.678 1.00 93.50 90 ILE A O 1
ATOM 678 N N . ALA A 1 91 ? -8.172 -4.110 4.105 1.00 91.19 91 ALA A N 1
ATOM 679 C CA . ALA A 1 91 ? -8.913 -5.284 3.642 1.00 91.19 91 ALA A CA 1
ATOM 680 C C . ALA A 1 91 ? -8.580 -5.620 2.181 1.00 91.19 91 ALA A C 1
ATOM 682 O O . ALA A 1 91 ? -8.301 -6.775 1.854 1.00 91.19 91 ALA A O 1
ATOM 683 N N . LYS A 1 92 ? -8.518 -4.596 1.320 1.00 89.19 92 LYS A N 1
ATOM 684 C CA .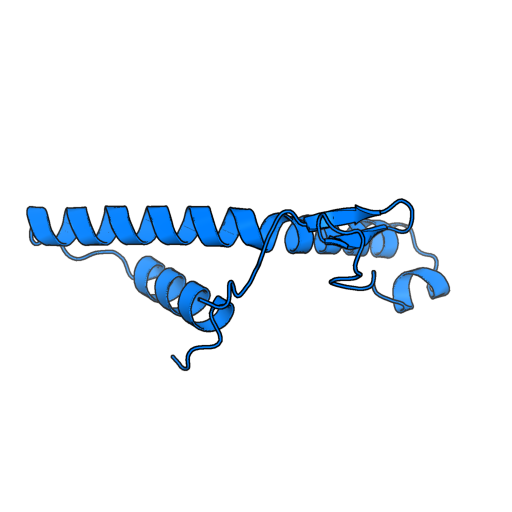 LYS A 1 92 ? -8.103 -4.741 -0.077 1.00 89.19 92 LYS A CA 1
ATOM 685 C C . LYS A 1 92 ? -6.661 -5.242 -0.198 1.00 89.19 92 LYS A C 1
ATOM 687 O O . LYS A 1 92 ? -6.413 -6.138 -1.000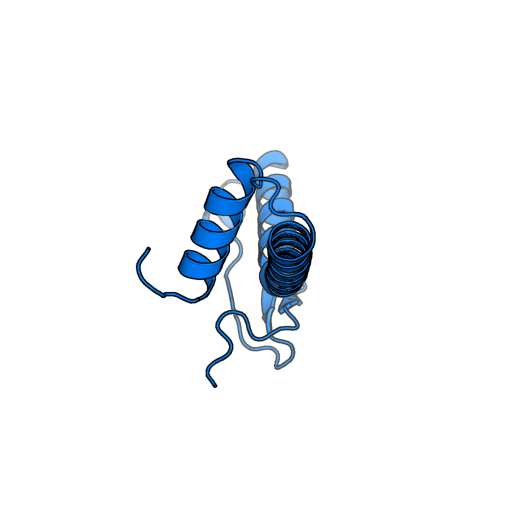 1.00 89.19 92 LYS A O 1
ATOM 692 N N . ALA A 1 93 ? -5.728 -4.705 0.591 1.00 89.06 93 ALA A N 1
ATOM 693 C CA . ALA A 1 93 ? -4.332 -5.149 0.608 1.00 89.06 93 ALA A CA 1
ATOM 694 C C . ALA A 1 93 ? -4.190 -6.602 1.091 1.00 89.06 93 ALA A C 1
ATOM 696 O O . ALA A 1 93 ? -3.371 -7.348 0.563 1.00 89.06 93 ALA A O 1
ATOM 697 N N . ARG A 1 94 ? -5.040 -7.032 2.031 1.00 87.12 94 ARG A N 1
ATOM 698 C CA . ARG A 1 94 ? -5.115 -8.411 2.534 1.00 87.12 94 ARG A CA 1
ATOM 699 C C . ARG A 1 94 ? -5.903 -9.365 1.630 1.00 87.12 94 ARG A C 1
ATOM 701 O O . ARG A 1 94 ? -6.061 -10.535 1.961 1.00 87.12 94 ARG A O 1
ATOM 708 N N . GLY A 1 95 ? -6.447 -8.889 0.511 1.00 81.19 95 GLY A N 1
ATOM 709 C CA . GLY A 1 95 ? -7.265 -9.712 -0.383 1.00 81.19 95 GLY A CA 1
ATOM 710 C C . GLY A 1 95 ? -8.550 -10.255 0.256 1.00 81.19 95 GLY A C 1
ATOM 711 O O . GLY A 1 95 ? -9.122 -11.219 -0.250 1.00 81.19 95 GLY A O 1
ATOM 712 N N . THR A 1 96 ? -9.013 -9.665 1.360 1.00 73.50 96 THR A N 1
ATOM 713 C CA . THR A 1 96 ? -10.299 -10.003 1.981 1.00 73.50 96 THR A CA 1
ATOM 714 C C . THR A 1 96 ? -11.398 -9.120 1.392 1.00 73.50 96 THR A C 1
ATOM 716 O O . THR A 1 96 ? -11.185 -7.909 1.287 1.00 73.50 96 THR A O 1
ATOM 719 N N . PRO A 1 97 ? -12.559 -9.679 0.997 1.00 53.50 97 PRO A N 1
ATOM 720 C CA . PRO A 1 97 ? -13.660 -8.870 0.489 1.00 53.50 97 PRO A CA 1
ATOM 721 C C . PRO A 1 97 ? -14.131 -7.875 1.556 1.00 53.50 97 PRO A C 1
ATOM 723 O O . PRO A 1 97 ? -14.200 -8.218 2.738 1.00 53.50 97 PRO A O 1
ATOM 726 N N . CYS A 1 98 ? -14.387 -6.644 1.111 1.00 52.12 98 CYS A N 1
ATOM 727 C CA . CYS A 1 98 ? -14.950 -5.553 1.900 1.00 52.12 98 CYS A CA 1
ATOM 728 C C . CYS A 1 98 ? -16.412 -5.796 2.291 1.00 52.12 98 CYS A C 1
ATOM 730 O O . CYS A 1 98 ? -17.135 -6.477 1.528 1.00 52.12 98 CYS A O 1
#

pLDDT: mean 82.94, std 12.66, range [41.16, 95.31]

Secondary structure (DSSP, 8-state):
---SS-S-EEE-TTS-EEETTS-EEEPPPHHHHHH--HHHHHHHHHHHHHHHTHHHHHHHHHHHHHHHHHHHHHH-PPPPTHHHHHHHHHHHHTT---

InterPro domains:
  IPR059809 Salmonella phage P22 protein Y8K6 [PF27050] (1-96)

Foldseek 3Di:
DDDLDPDQWDQDPQRFIAHPVRHGPGDQDPVCVVVDDPVSVVVSNVVSVVSSCVVVVLVVLVVVLVVQVVVCVVPVDDDDPVSVVSVCVNCVSVVHDD

Sequence (98 aa):
MSEFTPGPWLRDEYGNVVAGSGDRVAFRSVTTVCSGTDERISEAEANTTLIASAPDLLEALEMIVAEADSYTAMTGKPVYNWLDQARAAIAKARGTPC

Organism: NCBI:txid1218352